Protein AF-A0A229SVY9-F1 (afdb_monomer_lite)

Radius of gyration: 13.88 Å; chains: 1; bounding box: 46×20×27 Å

pLDDT: mean 86.56, std 14.87, range [38.59, 97.62]

Sequence (98 aa):
MTDNHMTPVCANDDTPAVAVLLHSAPEDTLGSALCEACATCTDTACGELGTILDVALLEPWCAHHARQYEDGGEIQGPDIVPLDHDRARWALAKGQQP

Structure (mmCIF, N/CA/C/O backbone):
data_AF-A0A229SVY9-F1
#
_entry.id   AF-A0A229SVY9-F1
#
loop_
_atom_site.group_PDB
_atom_site.id
_atom_site.type_symbol
_atom_site.label_atom_id
_atom_site.label_alt_id
_atom_site.label_comp_id
_atom_site.label_asym_id
_atom_site.label_entity_id
_atom_site.label_seq_id
_atom_site.pdbx_PDB_ins_code
_atom_site.Cartn_x
_atom_site.Cartn_y
_atom_site.Cartn_z
_atom_site.occupancy
_atom_site.B_iso_or_equiv
_atom_site.auth_seq_id
_atom_site.auth_comp_id
_atom_site.auth_asym_id
_atom_site.auth_atom_id
_atom_site.pdbx_PDB_model_num
ATOM 1 N N . MET A 1 1 ? -29.967 -9.102 -13.633 1.00 38.59 1 MET A N 1
ATOM 2 C CA . MET A 1 1 ? -29.466 -7.817 -13.116 1.00 38.59 1 MET A CA 1
ATOM 3 C C . MET A 1 1 ? -27.987 -8.042 -12.894 1.00 38.59 1 MET A C 1
ATOM 5 O O . MET A 1 1 ? -27.631 -8.701 -11.932 1.00 38.59 1 MET A O 1
ATOM 9 N N . THR A 1 2 ? -27.156 -7.720 -13.882 1.00 40.56 2 THR A N 1
ATOM 10 C CA . THR A 1 2 ? -25.702 -7.807 -13.731 1.00 40.56 2 THR A CA 1
ATOM 11 C C . THR A 1 2 ? -25.302 -6.668 -12.817 1.00 40.56 2 THR A C 1
ATOM 13 O O . THR A 1 2 ? -25.358 -5.509 -13.220 1.00 40.56 2 THR A O 1
ATOM 16 N N . ASP A 1 3 ? -24.995 -7.011 -11.573 1.00 45.09 3 ASP A N 1
ATOM 17 C CA . ASP A 1 3 ? -24.240 -6.157 -10.676 1.00 45.09 3 ASP A CA 1
ATOM 18 C C . ASP A 1 3 ? -22.967 -5.732 -11.413 1.00 45.09 3 ASP A C 1
ATOM 20 O O . ASP A 1 3 ? -22.029 -6.512 -11.582 1.00 45.09 3 ASP A O 1
ATOM 24 N N . ASN A 1 4 ? -22.981 -4.511 -11.939 1.00 43.94 4 ASN A N 1
ATOM 25 C CA . ASN A 1 4 ? -21.863 -3.888 -12.627 1.00 43.94 4 ASN A CA 1
ATOM 26 C C . ASN A 1 4 ? -20.861 -3.437 -11.551 1.00 43.94 4 ASN A C 1
ATOM 28 O O . ASN A 1 4 ? -20.631 -2.244 -11.366 1.00 43.94 4 ASN A O 1
ATOM 32 N N . HIS A 1 5 ? -20.305 -4.387 -10.791 1.00 56.31 5 HIS A N 1
ATOM 33 C CA . HIS A 1 5 ? -19.167 -4.121 -9.919 1.00 56.31 5 HIS A CA 1
ATOM 34 C C . HIS A 1 5 ? -17.989 -3.783 -10.834 1.00 56.31 5 HIS A C 1
ATOM 36 O O . HIS A 1 5 ? -17.258 -4.671 -11.268 1.00 56.31 5 HIS A O 1
ATOM 42 N N . MET A 1 6 ? -17.842 -2.502 -11.189 1.00 67.00 6 MET A N 1
ATOM 43 C CA . MET A 1 6 ? -16.618 -2.004 -11.802 1.00 67.00 6 MET A CA 1
ATOM 44 C C . MET A 1 6 ? -15.489 -2.330 -10.835 1.00 67.00 6 MET A C 1
ATOM 46 O O . MET A 1 6 ? -15.419 -1.775 -9.738 1.00 67.00 6 MET A O 1
ATOM 50 N N . THR A 1 7 ? -14.642 -3.279 -11.224 1.00 78.12 7 THR A N 1
ATOM 51 C CA . THR A 1 7 ? -13.390 -3.531 -10.525 1.00 78.12 7 THR A CA 1
ATOM 52 C C . THR A 1 7 ? -12.602 -2.222 -10.536 1.00 78.12 7 THR A C 1
ATOM 54 O O . THR A 1 7 ? -12.444 -1.638 -11.613 1.00 78.12 7 THR A O 1
ATOM 57 N N . PRO A 1 8 ? -12.162 -1.713 -9.374 1.00 89.38 8 PRO A N 1
ATOM 58 C CA . PRO A 1 8 ? -11.368 -0.499 -9.341 1.00 89.38 8 PRO A CA 1
ATOM 59 C C . PRO A 1 8 ? -10.082 -0.693 -10.152 1.00 89.38 8 PRO A C 1
ATOM 61 O O . PRO A 1 8 ? -9.532 -1.794 -10.226 1.00 89.38 8 PRO A O 1
ATOM 64 N N . VAL A 1 9 ? -9.625 0.385 -10.780 1.00 95.00 9 VAL A N 1
ATOM 65 C CA . VAL A 1 9 ? -8.393 0.411 -11.574 1.00 95.00 9 VAL A CA 1
ATOM 66 C C . VAL A 1 9 ? -7.296 1.124 -10.800 1.00 95.00 9 VAL A C 1
ATOM 68 O O . VAL A 1 9 ? -7.569 2.015 -9.996 1.00 95.00 9 VAL A O 1
ATOM 71 N N . CYS A 1 10 ? -6.060 0.698 -11.018 1.00 96.44 10 CYS A N 1
ATOM 72 C CA . CYS A 1 10 ? -4.880 1.272 -10.406 1.00 96.44 10 CYS A CA 1
ATOM 73 C C . CYS A 1 10 ? -4.736 2.745 -10.778 1.00 96.44 10 CYS A C 1
ATOM 75 O O . CYS A 1 10 ? -4.795 3.105 -11.950 1.00 96.44 10 CYS A O 1
ATOM 77 N N . ALA A 1 11 ? -4.471 3.584 -9.781 1.00 93.50 11 ALA A N 1
ATOM 78 C CA . ALA A 1 11 ? -4.303 5.018 -9.987 1.00 93.50 11 ALA A CA 1
ATOM 79 C C . ALA A 1 11 ? -3.065 5.388 -10.827 1.00 93.50 11 ALA A C 1
ATOM 81 O O . ALA A 1 11 ? -2.994 6.507 -11.328 1.00 93.50 11 ALA A O 1
ATOM 82 N N . ASN A 1 12 ? -2.083 4.488 -10.948 1.00 93.44 12 ASN A N 1
ATOM 83 C CA . ASN A 1 12 ? -0.821 4.771 -11.632 1.00 93.44 12 ASN A CA 1
ATOM 84 C C . ASN A 1 12 ? -0.810 4.342 -13.108 1.00 93.44 12 ASN A C 1
ATOM 86 O O . ASN A 1 12 ? -0.163 4.994 -13.924 1.00 93.44 12 ASN A O 1
ATOM 90 N N . ASP A 1 13 ? -1.481 3.240 -13.455 1.00 94.19 13 ASP A N 1
ATOM 91 C CA . ASP A 1 13 ? -1.347 2.612 -14.778 1.00 94.19 13 ASP A CA 1
ATOM 92 C C . ASP A 1 13 ? -2.651 2.039 -15.364 1.00 94.19 13 ASP A C 1
ATOM 94 O O . ASP A 1 13 ? -2.605 1.333 -16.372 1.00 94.19 13 ASP A O 1
ATOM 98 N N . ASP A 1 14 ? -3.805 2.324 -14.750 1.00 92.50 14 ASP A N 1
ATOM 99 C CA . ASP A 1 14 ? -5.143 1.859 -15.151 1.00 92.50 14 ASP A CA 1
ATOM 100 C C . ASP A 1 14 ? -5.329 0.326 -15.202 1.00 92.50 14 ASP A C 1
ATOM 102 O O . ASP A 1 14 ? -6.388 -0.168 -15.605 1.00 92.50 14 ASP A O 1
ATOM 106 N N . THR A 1 15 ? -4.340 -0.463 -14.769 1.00 95.56 15 THR A N 1
ATOM 107 C CA . THR A 1 15 ? -4.482 -1.922 -14.681 1.00 95.56 15 THR A CA 1
ATOM 108 C C . THR A 1 15 ? -5.461 -2.307 -13.564 1.00 95.56 15 THR A C 1
ATOM 110 O O . THR A 1 15 ? -5.721 -1.503 -12.664 1.00 95.56 15 THR A O 1
ATOM 113 N N . PRO A 1 16 ? -6.054 -3.518 -13.579 1.00 96.38 16 PRO A N 1
ATOM 114 C CA . PRO A 1 16 ? -6.941 -3.949 -12.502 1.00 96.38 16 PRO A CA 1
ATOM 115 C C . PRO A 1 16 ? -6.259 -3.841 -11.134 1.00 96.38 16 PRO A C 1
ATOM 117 O O . PRO A 1 16 ? -5.163 -4.369 -10.931 1.00 96.38 16 PRO A O 1
ATOM 120 N N . ALA A 1 17 ? -6.910 -3.158 -10.194 1.00 96.75 17 ALA A N 1
ATOM 121 C CA . ALA A 1 17 ? -6.391 -3.052 -8.844 1.00 96.75 17 ALA A CA 1
ATOM 122 C C . ALA A 1 17 ? -6.535 -4.384 -8.094 1.00 96.75 17 ALA A C 1
ATOM 124 O O . ALA A 1 17 ? -7.455 -5.163 -8.346 1.00 96.75 17 ALA A O 1
ATOM 125 N N . VAL A 1 18 ? -5.637 -4.613 -7.138 1.00 97.31 18 VAL A N 1
ATOM 126 C CA . VAL A 1 18 ? -5.673 -5.746 -6.199 1.00 97.31 18 VAL A CA 1
ATOM 127 C C . VAL A 1 18 ? -5.815 -5.287 -4.748 1.00 97.31 18 VAL A C 1
ATOM 129 O O . VAL A 1 18 ? -6.225 -6.073 -3.896 1.00 97.31 18 VAL A O 1
ATOM 132 N N . ALA A 1 19 ? -5.531 -4.012 -4.466 1.00 97.62 19 ALA A N 1
ATOM 133 C CA . ALA A 1 19 ? -5.639 -3.406 -3.145 1.00 97.62 19 ALA A CA 1
ATOM 134 C C . ALA A 1 19 ? -6.135 -1.954 -3.226 1.00 97.62 19 ALA A C 1
ATOM 136 O O . ALA A 1 19 ? -6.137 -1.335 -4.291 1.00 97.62 19 ALA A O 1
ATOM 137 N N . VAL A 1 20 ? -6.549 -1.406 -2.087 1.00 97.00 20 VAL A N 1
ATOM 138 C CA . VAL A 1 20 ? -6.905 0.007 -1.903 1.00 97.00 20 VAL A CA 1
ATOM 139 C C . VAL A 1 20 ? -6.174 0.587 -0.706 1.00 97.00 20 VAL A C 1
ATOM 141 O O . VAL A 1 20 ? -5.868 -0.124 0.250 1.00 97.00 20 VAL A O 1
ATOM 144 N N . LEU A 1 21 ? -5.930 1.891 -0.752 1.00 96.81 21 LEU A N 1
ATOM 145 C CA . LEU A 1 21 ? -5.466 2.658 0.393 1.00 96.81 21 LEU A CA 1
ATOM 146 C C . LEU A 1 21 ? -6.643 2.993 1.305 1.00 96.81 21 LEU A C 1
ATOM 148 O O . LEU A 1 21 ? -7.639 3.537 0.828 1.00 96.81 21 LEU A O 1
ATOM 152 N N . LEU A 1 22 ? -6.522 2.719 2.604 1.00 96.06 22 LEU A N 1
ATOM 153 C CA . LEU A 1 22 ? -7.476 3.169 3.620 1.00 96.06 22 LEU A CA 1
ATOM 154 C C . LEU A 1 22 ? -6.792 4.122 4.601 1.00 96.06 22 LEU A C 1
ATOM 156 O O . LEU A 1 22 ? -5.832 3.762 5.281 1.00 96.06 22 LEU A O 1
ATOM 160 N N . HIS A 1 23 ? -7.298 5.351 4.680 1.00 92.94 23 HIS A N 1
ATOM 161 C CA . HIS A 1 23 ? -6.831 6.345 5.641 1.00 92.94 23 HIS A CA 1
ATOM 162 C C . HIS A 1 23 ? -7.551 6.168 6.980 1.00 92.94 23 HIS A C 1
ATOM 164 O O . HIS A 1 23 ? -8.768 5.998 7.027 1.00 92.94 23 HIS A O 1
ATOM 170 N N . SER A 1 24 ? -6.810 6.272 8.081 1.00 86.81 24 SER A N 1
ATOM 171 C CA . SER A 1 24 ? -7.327 6.083 9.441 1.00 86.81 24 SER A CA 1
ATOM 172 C C . SER A 1 24 ? -8.211 7.237 9.948 1.00 86.81 24 SER A C 1
ATOM 174 O O . SER A 1 24 ? -8.947 7.051 10.916 1.00 86.81 24 SER A O 1
ATOM 176 N N . ALA A 1 25 ? -8.198 8.410 9.298 1.00 81.19 25 ALA A N 1
ATOM 177 C CA . ALA A 1 25 ? -9.076 9.535 9.631 1.00 81.19 25 ALA A CA 1
ATOM 178 C C . ALA A 1 25 ? -9.555 10.303 8.375 1.00 81.19 25 ALA A C 1
ATOM 180 O O . ALA A 1 25 ? -8.710 10.815 7.637 1.00 81.19 25 ALA A O 1
ATOM 181 N N . PRO A 1 26 ? -10.883 10.461 8.162 1.00 76.00 26 PRO A N 1
ATOM 182 C CA . PRO A 1 26 ? -11.971 9.765 8.864 1.00 76.00 26 PRO A CA 1
ATOM 183 C C . PRO A 1 26 ? -11.868 8.234 8.713 1.00 76.00 26 PRO A C 1
ATOM 185 O O . PRO A 1 26 ? -11.264 7.769 7.752 1.00 76.00 26 PRO A O 1
ATOM 188 N N . GLU A 1 27 ? -12.413 7.471 9.669 1.00 80.94 27 GLU A N 1
ATOM 189 C CA . GLU A 1 27 ? -12.278 6.002 9.762 1.00 80.94 27 GLU A CA 1
ATOM 190 C C . GLU A 1 27 ? -12.464 5.297 8.410 1.00 80.94 27 GLU A C 1
ATOM 192 O O . GLU A 1 27 ? -13.535 5.387 7.799 1.00 80.94 27 GLU A O 1
ATOM 197 N N . ASP A 1 28 ? -11.414 4.592 7.977 1.00 84.56 28 ASP A N 1
ATOM 198 C CA . ASP A 1 28 ? -11.357 3.806 6.742 1.00 84.56 28 ASP A CA 1
ATOM 199 C C . ASP A 1 28 ? -11.848 4.587 5.509 1.00 84.56 28 ASP A C 1
ATOM 201 O O . ASP A 1 28 ? -12.597 4.083 4.666 1.00 84.56 28 ASP A O 1
ATOM 205 N N . THR A 1 29 ? -11.411 5.846 5.396 1.00 90.56 29 THR A N 1
ATOM 206 C CA . THR A 1 29 ? -11.665 6.657 4.200 1.00 90.56 29 THR A CA 1
ATOM 207 C C . THR A 1 29 ? -10.918 6.066 3.016 1.00 90.56 29 THR A C 1
ATOM 209 O O . THR A 1 29 ? -9.694 5.910 3.052 1.00 90.56 29 THR A O 1
ATOM 212 N N . LEU A 1 30 ? -11.673 5.761 1.961 1.00 93.06 30 LEU A N 1
ATOM 213 C CA . LEU A 1 30 ? -11.151 5.199 0.724 1.00 93.06 30 LEU A CA 1
ATOM 214 C C . LEU A 1 30 ? -10.209 6.193 0.027 1.00 93.06 30 LEU A C 1
ATOM 216 O O . LEU A 1 30 ? -10.607 7.309 -0.304 1.00 93.06 30 LEU A O 1
ATOM 220 N N . GLY A 1 31 ? -8.973 5.758 -0.203 1.00 93.50 31 GLY A N 1
ATOM 221 C CA . GLY A 1 31 ? -7.982 6.427 -1.037 1.00 93.50 31 GLY A CA 1
ATOM 222 C C . GLY A 1 31 ? -7.863 5.781 -2.420 1.00 93.50 31 GLY A C 1
ATOM 223 O O . GLY A 1 31 ? -8.831 5.269 -2.983 1.00 93.50 31 GLY A O 1
ATOM 224 N N . SER A 1 32 ? -6.654 5.806 -2.980 1.00 94.56 32 SER A N 1
ATOM 225 C CA . SER A 1 32 ? -6.367 5.245 -4.304 1.00 94.56 32 SER A CA 1
ATOM 226 C C . SER A 1 32 ? -6.432 3.718 -4.327 1.00 94.56 32 SER A C 1
ATOM 228 O O . SER A 1 32 ? -6.061 3.051 -3.362 1.00 94.56 32 SER A O 1
ATOM 230 N N . ALA A 1 33 ? -6.835 3.160 -5.467 1.00 95.94 33 ALA A N 1
ATOM 231 C CA . ALA A 1 33 ? -6.682 1.740 -5.755 1.00 95.94 33 ALA A CA 1
ATOM 232 C C . ALA A 1 33 ? -5.314 1.466 -6.405 1.00 95.94 33 ALA A C 1
ATOM 234 O O . ALA A 1 33 ? -4.800 2.297 -7.158 1.00 95.94 33 ALA A O 1
ATOM 235 N N . LEU A 1 34 ? -4.722 0.311 -6.103 1.00 97.00 34 LEU A N 1
ATOM 236 C CA . LEU A 1 34 ? -3.362 -0.069 -6.487 1.00 97.00 34 LEU A CA 1
ATOM 237 C C . LEU A 1 34 ? -3.367 -1.417 -7.211 1.00 97.00 34 LEU A C 1
ATOM 239 O O . LEU A 1 34 ? -4.004 -2.368 -6.749 1.00 97.00 34 LEU A O 1
ATOM 243 N N . CYS A 1 35 ? -2.637 -1.517 -8.323 1.00 97.50 35 CYS A N 1
ATOM 244 C CA . CYS A 1 35 ? -2.303 -2.801 -8.939 1.00 97.50 35 CYS A CA 1
ATOM 245 C C . CYS A 1 35 ? -1.287 -3.566 -8.089 1.00 97.50 35 CYS A C 1
ATOM 247 O O . CYS A 1 35 ? -0.719 -3.025 -7.141 1.00 97.50 35 CYS A O 1
ATOM 249 N N . GLU A 1 36 ? -1.037 -4.824 -8.453 1.00 96.62 36 GLU A N 1
ATOM 250 C CA . GLU A 1 36 ? -0.070 -5.679 -7.760 1.00 96.62 36 GLU A CA 1
A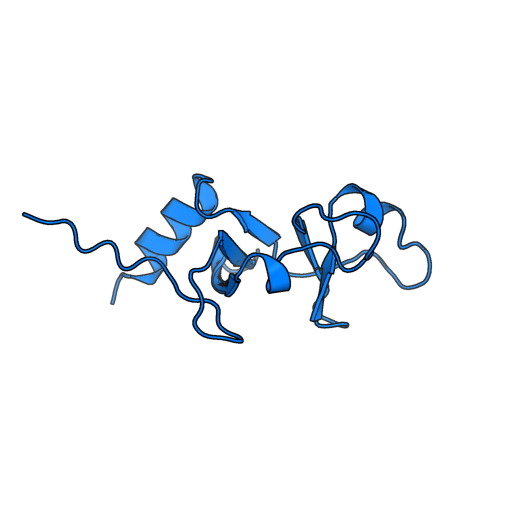TOM 251 C C . GLU A 1 36 ? 1.310 -5.019 -7.683 1.00 96.62 36 GLU A C 1
ATOM 253 O O . GLU A 1 36 ? 1.850 -4.874 -6.595 1.00 96.62 36 GLU A O 1
ATOM 258 N N . ALA A 1 37 ? 1.830 -4.491 -8.795 1.00 96.00 37 ALA A N 1
ATOM 259 C CA . ALA A 1 37 ? 3.140 -3.840 -8.814 1.00 96.00 37 ALA A CA 1
ATOM 260 C C . ALA A 1 37 ? 3.226 -2.605 -7.896 1.00 96.00 37 ALA A C 1
ATOM 262 O O . ALA A 1 37 ? 4.249 -2.400 -7.253 1.00 96.00 37 ALA A O 1
ATOM 263 N N . CYS A 1 38 ? 2.162 -1.799 -7.811 1.00 96.56 38 CYS A N 1
ATOM 264 C CA . CYS A 1 38 ? 2.119 -0.620 -6.939 1.00 96.56 38 CYS A CA 1
ATOM 265 C C . CYS A 1 38 ? 1.858 -0.959 -5.465 1.00 96.56 38 CYS A C 1
ATOM 267 O O . CYS A 1 38 ? 2.088 -0.117 -4.602 1.00 96.56 38 CYS A O 1
ATOM 269 N N . ALA A 1 39 ? 1.337 -2.152 -5.177 1.00 97.06 39 ALA A N 1
ATOM 270 C CA . ALA A 1 39 ? 1.057 -2.604 -3.822 1.00 97.06 39 ALA A CA 1
ATOM 271 C C . ALA A 1 39 ? 2.168 -3.500 -3.254 1.00 97.06 39 ALA A C 1
ATOM 273 O O . ALA A 1 39 ? 2.232 -3.650 -2.041 1.00 97.06 39 ALA A O 1
ATOM 274 N N . THR A 1 40 ? 3.030 -4.096 -4.081 1.00 97.44 40 THR A N 1
ATOM 275 C CA . THR A 1 40 ? 4.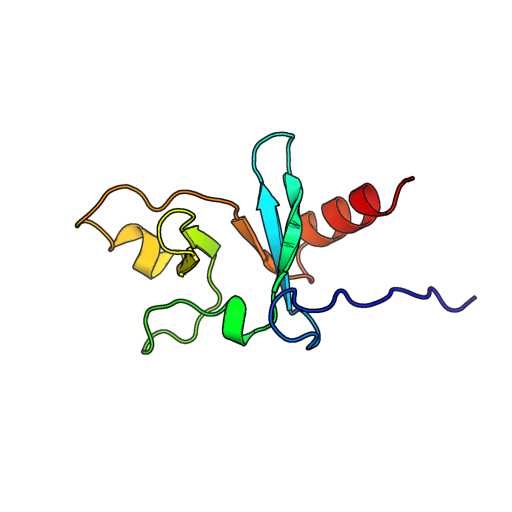128 -4.977 -3.648 1.00 97.44 40 THR A CA 1
ATOM 276 C C . THR A 1 40 ? 5.193 -4.224 -2.866 1.00 97.44 40 THR A C 1
ATOM 278 O O . THR A 1 40 ? 5.638 -3.169 -3.292 1.00 97.44 40 THR A O 1
ATOM 281 N N . CYS A 1 41 ? 5.634 -4.804 -1.750 1.00 96.44 41 CYS A N 1
ATOM 282 C CA . CYS A 1 41 ? 6.686 -4.298 -0.877 1.00 96.44 41 CYS A CA 1
ATOM 283 C C . CYS A 1 41 ? 7.928 -3.841 -1.658 1.00 96.44 41 CYS A C 1
ATOM 285 O O . CYS A 1 41 ? 8.431 -4.553 -2.526 1.00 96.44 41 CYS A O 1
AT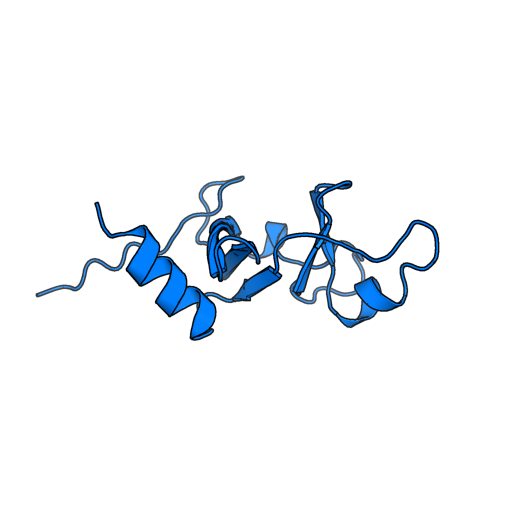OM 287 N N . THR A 1 42 ? 8.451 -2.675 -1.284 1.00 94.31 42 THR A N 1
ATOM 288 C CA . THR A 1 42 ? 9.592 -2.025 -1.945 1.00 94.31 42 THR A CA 1
ATOM 289 C C . THR A 1 42 ? 10.891 -2.815 -1.802 1.00 94.31 42 THR A C 1
ATOM 291 O O . THR A 1 42 ? 11.756 -2.748 -2.679 1.00 94.31 42 THR A O 1
ATOM 294 N N . ASP A 1 43 ? 11.027 -3.624 -0.745 1.00 92.75 43 ASP A N 1
ATOM 295 C CA . ASP A 1 43 ? 12.089 -4.629 -0.697 1.00 92.75 43 ASP A CA 1
ATOM 296 C C . ASP A 1 43 ? 11.923 -5.624 -1.859 1.00 92.75 43 ASP A C 1
ATOM 298 O O . ASP A 1 43 ? 11.098 -6.542 -1.830 1.00 92.75 43 ASP A O 1
ATOM 302 N N . THR A 1 44 ? 12.751 -5.431 -2.888 1.00 86.12 44 THR A N 1
ATOM 303 C CA . THR A 1 44 ? 12.702 -6.178 -4.152 1.00 86.12 44 THR A CA 1
ATOM 304 C C . THR A 1 44 ? 12.882 -7.692 -4.002 1.00 86.12 44 THR A C 1
ATOM 306 O O . THR A 1 44 ? 12.517 -8.429 -4.917 1.00 86.12 44 THR A O 1
ATOM 309 N N . ALA A 1 45 ? 13.425 -8.177 -2.879 1.00 91.50 45 ALA A N 1
ATOM 310 C CA . ALA A 1 45 ? 13.574 -9.606 -2.613 1.00 91.50 45 ALA A CA 1
ATOM 311 C C . ALA A 1 45 ? 12.339 -10.224 -1.931 1.00 91.50 45 ALA A C 1
ATOM 313 O O . ALA A 1 45 ? 12.215 -11.448 -1.898 1.00 91.50 45 ALA A O 1
ATOM 314 N N . CYS A 1 46 ? 11.433 -9.401 -1.391 1.00 92.38 46 CYS A N 1
ATOM 315 C CA . CYS A 1 46 ? 10.277 -9.839 -0.616 1.00 92.38 46 CYS A CA 1
ATOM 316 C C . CYS A 1 46 ? 9.144 -10.377 -1.496 1.00 92.38 46 CYS A C 1
ATOM 318 O O . CYS A 1 46 ? 8.641 -11.472 -1.258 1.00 92.38 46 CYS A O 1
ATOM 320 N N . GLY A 1 47 ? 8.727 -9.598 -2.500 1.00 92.25 47 GLY A N 1
ATOM 321 C CA . GLY A 1 47 ? 7.598 -9.930 -3.379 1.00 92.25 47 GLY A CA 1
ATOM 322 C C . GLY A 1 47 ? 6.224 -9.999 -2.694 1.00 92.25 47 GLY A C 1
ATOM 323 O O . GLY A 1 47 ? 5.232 -10.262 -3.368 1.00 92.25 47 GLY A O 1
ATOM 324 N N . GLU A 1 48 ? 6.134 -9.775 -1.380 1.00 96.19 48 GLU A N 1
ATOM 325 C CA . GLU A 1 48 ? 4.863 -9.722 -0.655 1.00 96.19 48 GLU A CA 1
ATOM 326 C C . GLU A 1 48 ? 4.120 -8.414 -0.933 1.00 96.19 48 GLU A C 1
ATOM 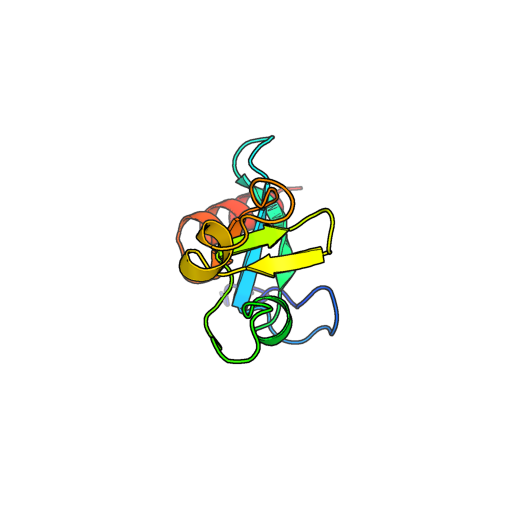328 O O . GLU A 1 48 ? 4.733 -7.374 -1.177 1.00 96.19 48 GLU A O 1
ATOM 333 N N . LEU A 1 49 ? 2.793 -8.437 -0.809 1.00 96.12 49 LEU A N 1
ATOM 334 C CA . LEU A 1 49 ? 2.006 -7.208 -0.771 1.00 96.12 49 LEU A CA 1
ATOM 335 C C . LEU A 1 49 ? 2.366 -6.377 0.467 1.00 96.12 49 LEU A C 1
ATOM 337 O O . LEU A 1 49 ? 2.516 -6.888 1.580 1.00 96.12 49 LEU A O 1
ATOM 341 N N . GLY A 1 50 ? 2.476 -5.072 0.260 1.00 96.50 50 GLY A N 1
ATOM 342 C CA . GLY A 1 50 ? 2.582 -4.083 1.311 1.00 96.50 50 GLY A CA 1
ATOM 343 C C . GLY A 1 50 ? 1.339 -4.072 2.195 1.00 96.50 50 GLY A C 1
ATOM 344 O O . GLY A 1 50 ? 0.237 -4.405 1.765 1.00 96.50 50 GLY A O 1
ATOM 345 N N . THR A 1 51 ? 1.530 -3.676 3.447 1.00 96.19 51 THR A N 1
ATOM 346 C CA . THR A 1 51 ? 0.457 -3.474 4.428 1.00 96.19 51 THR A CA 1
ATOM 347 C C . THR A 1 51 ? 0.264 -2.003 4.765 1.00 96.19 51 THR A C 1
ATOM 349 O O . THR A 1 51 ? -0.790 -1.626 5.262 1.00 96.19 51 THR A O 1
ATOM 352 N N . ILE A 1 52 ? 1.265 -1.171 4.486 1.00 95.38 52 ILE A N 1
ATOM 353 C CA . ILE A 1 52 ? 1.242 0.272 4.701 1.00 95.38 52 ILE A CA 1
ATOM 354 C C . ILE A 1 52 ? 1.955 0.961 3.540 1.00 95.38 52 ILE A C 1
ATOM 356 O O . ILE A 1 52 ? 2.958 0.449 3.036 1.00 95.38 52 ILE A O 1
ATOM 360 N N . LEU A 1 53 ? 1.426 2.099 3.101 1.00 95.31 53 LEU A N 1
ATOM 361 C CA . LEU A 1 53 ? 2.113 2.981 2.164 1.00 95.31 53 LEU A CA 1
ATOM 362 C C . LEU A 1 53 ? 2.846 4.053 2.967 1.00 95.31 53 LEU A C 1
ATOM 364 O O . LEU A 1 53 ? 2.193 4.874 3.605 1.00 95.31 53 LEU A O 1
ATOM 368 N N . ASP A 1 54 ? 4.176 4.075 2.915 1.00 92.88 54 ASP A N 1
ATOM 369 C CA . ASP A 1 54 ? 4.961 5.185 3.453 1.00 92.88 54 ASP A CA 1
ATOM 370 C C . ASP A 1 54 ? 4.608 6.461 2.681 1.00 92.88 54 ASP A C 1
ATOM 372 O O . ASP A 1 54 ? 4.876 6.569 1.486 1.00 92.88 54 ASP A O 1
ATOM 376 N N . VAL A 1 55 ? 4.001 7.445 3.345 1.00 87.00 55 VAL A N 1
ATOM 377 C CA . VAL A 1 55 ? 3.597 8.697 2.683 1.00 87.00 55 VAL A CA 1
ATOM 378 C C . VAL A 1 55 ? 4.763 9.631 2.369 1.00 87.00 55 VAL A C 1
ATOM 380 O O . VAL A 1 55 ? 4.627 10.482 1.491 1.00 87.00 55 VAL A O 1
ATOM 383 N N . ALA A 1 56 ? 5.887 9.516 3.080 1.00 87.56 56 ALA A N 1
ATOM 384 C CA . ALA A 1 56 ? 7.062 10.347 2.843 1.00 87.56 56 ALA A CA 1
ATOM 385 C C . ALA A 1 56 ? 7.828 9.883 1.601 1.00 87.56 56 ALA A C 1
ATOM 387 O O . ALA A 1 56 ? 8.333 10.721 0.852 1.00 87.56 56 ALA A O 1
ATOM 388 N N . LEU A 1 57 ? 7.887 8.569 1.376 1.00 88.00 57 LEU A N 1
ATOM 389 C CA . LEU A 1 57 ? 8.597 7.969 0.242 1.00 88.00 57 LEU A CA 1
ATOM 390 C C . LEU A 1 57 ? 7.672 7.546 -0.907 1.00 88.00 57 LEU A C 1
ATOM 392 O O . LEU A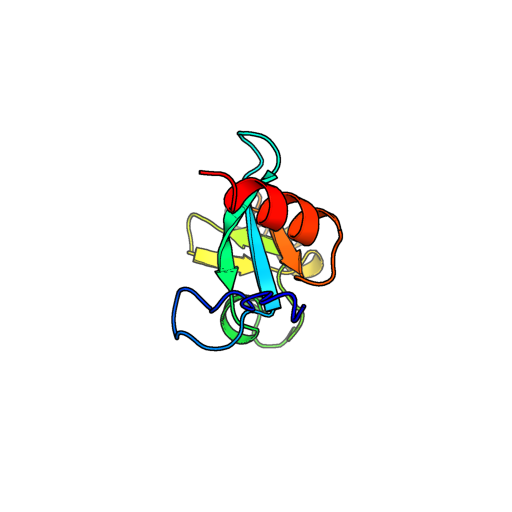 1 57 ? 8.145 7.345 -2.020 1.00 88.00 57 LEU A O 1
ATOM 396 N N . LEU A 1 58 ? 6.359 7.483 -0.663 1.00 91.25 58 LEU A N 1
ATOM 397 C CA . LEU A 1 58 ? 5.359 6.903 -1.569 1.00 91.25 58 LEU A CA 1
ATOM 398 C C . LEU A 1 58 ? 5.666 5.437 -1.904 1.00 91.25 58 LEU A C 1
ATOM 400 O O . LEU A 1 58 ? 5.461 4.986 -3.030 1.00 91.25 58 LEU A O 1
ATOM 404 N N . GLU A 1 59 ? 6.140 4.698 -0.903 1.00 93.12 59 GLU A N 1
ATOM 405 C CA . GLU A 1 59 ? 6.644 3.335 -1.043 1.00 93.12 59 GLU A CA 1
ATOM 406 C C . GLU A 1 59 ? 5.805 2.346 -0.219 1.00 93.12 59 GLU A C 1
ATOM 408 O O . GLU A 1 59 ? 5.568 2.572 0.971 1.00 93.12 59 GLU A O 1
ATOM 413 N N . PRO A 1 60 ? 5.317 1.245 -0.815 1.00 95.50 60 PRO A N 1
ATOM 414 C CA . PRO A 1 60 ? 4.634 0.188 -0.078 1.00 95.50 60 PRO A CA 1
ATOM 415 C C . PRO A 1 60 ? 5.626 -0.644 0.744 1.00 95.50 60 PRO A C 1
ATOM 417 O O . PRO A 1 60 ? 6.691 -1.034 0.260 1.00 95.50 60 PRO A O 1
ATOM 420 N N . TRP A 1 61 ? 5.239 -1.001 1.967 1.00 95.12 61 TRP A N 1
ATOM 421 C CA . TRP A 1 61 ? 6.033 -1.854 2.852 1.00 95.12 61 TRP A CA 1
ATOM 422 C C . TRP A 1 61 ? 5.177 -2.955 3.465 1.00 95.12 61 TRP A C 1
ATOM 424 O O . TRP A 1 61 ? 4.095 -2.690 3.994 1.00 95.12 61 TRP A O 1
ATOM 434 N N . CYS A 1 62 ? 5.641 -4.206 3.398 1.00 95.06 62 CYS A N 1
ATOM 435 C CA . CYS A 1 62 ? 4.973 -5.310 4.088 1.00 95.06 62 CYS A CA 1
ATOM 436 C C . CYS A 1 62 ? 5.208 -5.225 5.601 1.00 95.06 62 CYS A C 1
ATOM 438 O O . CYS A 1 62 ? 6.158 -4.594 6.070 1.00 95.06 62 CYS A O 1
ATOM 440 N N . ALA A 1 63 ? 4.376 -5.916 6.381 1.00 91.19 63 ALA A N 1
ATOM 441 C CA . ALA A 1 63 ? 4.449 -5.873 7.840 1.00 91.19 63 ALA A CA 1
ATOM 442 C C . ALA A 1 63 ? 5.807 -6.333 8.405 1.00 91.19 63 ALA A C 1
ATOM 444 O O . ALA A 1 63 ? 6.169 -5.933 9.512 1.00 91.19 63 ALA A O 1
ATOM 445 N N . HIS A 1 64 ? 6.546 -7.180 7.680 1.00 92.19 64 HIS A N 1
ATOM 446 C CA . HIS A 1 64 ? 7.885 -7.610 8.079 1.00 92.19 64 HIS A CA 1
ATOM 447 C C . HIS A 1 64 ? 8.905 -6.476 7.930 1.00 92.19 64 HIS A C 1
ATOM 449 O O . HIS A 1 64 ? 9.490 -6.052 8.928 1.00 92.19 64 HIS A O 1
ATOM 455 N N . HIS A 1 65 ? 9.067 -5.950 6.713 1.00 92.00 65 HIS A N 1
ATOM 456 C CA . HIS A 1 65 ? 10.065 -4.920 6.419 1.00 92.00 65 HIS A CA 1
ATOM 457 C C . HIS A 1 65 ? 9.720 -3.571 7.053 1.00 92.00 65 HIS A C 1
ATOM 459 O O . HIS A 1 65 ? 10.619 -2.874 7.515 1.00 92.00 65 HIS A O 1
ATOM 465 N N . ALA A 1 66 ? 8.433 -3.249 7.212 1.00 89.38 66 ALA A N 1
ATOM 466 C CA . ALA A 1 66 ? 8.015 -2.033 7.907 1.00 89.38 66 ALA A CA 1
ATOM 467 C C . ALA A 1 66 ? 8.491 -1.972 9.369 1.00 89.38 66 ALA A C 1
ATOM 469 O O . ALA A 1 66 ? 8.753 -0.893 9.887 1.00 89.38 66 ALA A O 1
ATOM 470 N N . ARG A 1 67 ? 8.636 -3.124 10.038 1.00 86.19 67 ARG A N 1
ATOM 471 C CA . ARG A 1 67 ? 9.152 -3.200 11.418 1.00 86.19 67 ARG A CA 1
ATOM 472 C C . ARG A 1 67 ? 10.674 -3.135 11.499 1.00 86.19 67 ARG A C 1
ATOM 474 O O . ARG A 1 67 ? 11.196 -2.836 12.564 1.00 86.19 67 ARG A O 1
ATOM 481 N N . GLN A 1 68 ? 11.365 -3.487 10.418 1.00 84.88 68 GLN A N 1
ATOM 482 C CA . GLN A 1 68 ? 12.829 -3.513 10.340 1.00 84.88 68 GLN A CA 1
ATOM 483 C C . GLN A 1 68 ? 13.418 -2.198 9.838 1.00 84.88 68 GLN A C 1
ATOM 485 O O . GLN A 1 68 ? 14.623 -1.990 9.957 1.00 84.88 68 GLN A O 1
ATOM 490 N N . TYR A 1 69 ? 12.589 -1.331 9.259 1.00 74.00 69 TYR A N 1
ATOM 491 C CA . TYR A 1 69 ? 12.986 -0.009 8.802 1.00 74.00 69 TYR A CA 1
ATOM 492 C C . TYR A 1 69 ? 13.242 0.904 10.018 1.00 74.00 69 TYR A C 1
ATOM 494 O O . TYR A 1 69 ? 12.425 1.737 10.394 1.00 74.00 69 TYR A O 1
ATOM 502 N N . GLU A 1 70 ? 14.367 0.680 10.700 1.00 58.16 70 GLU A N 1
ATOM 503 C CA . GLU A 1 70 ? 14.751 1.368 11.941 1.00 58.16 70 GLU A CA 1
ATOM 504 C C . GLU A 1 70 ? 15.447 2.724 11.686 1.00 58.16 70 GLU A C 1
ATOM 506 O O . GLU A 1 70 ? 15.558 3.539 12.600 1.00 58.16 70 GLU A O 1
ATOM 511 N N . ASP A 1 71 ? 15.870 3.012 10.449 1.00 58.88 71 ASP A N 1
ATOM 512 C CA . ASP A 1 71 ? 16.813 4.105 10.137 1.00 58.88 71 ASP A C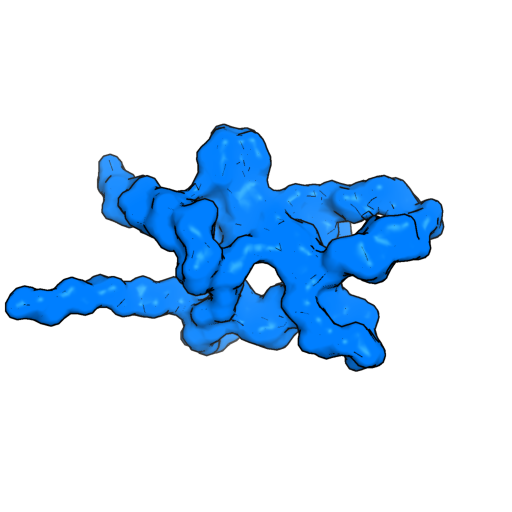A 1
ATOM 513 C C . ASP A 1 71 ? 16.180 5.489 9.857 1.00 58.88 71 ASP A C 1
ATOM 515 O O . ASP A 1 71 ? 16.886 6.426 9.476 1.00 58.88 71 ASP A O 1
ATOM 519 N N . GLY A 1 72 ? 14.869 5.680 10.060 1.00 56.31 72 GLY A N 1
ATOM 520 C CA . GLY A 1 72 ? 14.222 6.956 9.696 1.00 56.31 72 GLY A CA 1
ATOM 521 C C . GLY A 1 72 ? 12.903 7.330 10.373 1.00 56.31 72 GLY A C 1
ATOM 522 O O . GLY A 1 72 ? 12.410 8.433 10.139 1.00 56.31 72 GLY A O 1
ATOM 523 N N . GLY A 1 73 ? 12.348 6.471 11.229 1.00 63.28 73 GLY A N 1
ATOM 524 C CA . GLY A 1 73 ? 11.044 6.670 11.868 1.00 63.28 73 GLY A CA 1
ATOM 525 C C . GLY A 1 73 ? 10.096 5.504 11.600 1.00 63.28 73 GLY A C 1
ATOM 526 O O . GLY A 1 73 ? 10.334 4.692 10.713 1.00 63.28 73 GLY A O 1
ATOM 527 N N . GLU A 1 74 ? 9.033 5.399 12.396 1.00 72.25 74 GLU A N 1
ATOM 528 C CA . GLU A 1 74 ? 7.977 4.410 12.168 1.00 72.25 74 GLU A CA 1
ATOM 529 C C . GLU A 1 74 ? 7.365 4.667 10.783 1.00 72.25 74 GLU A C 1
ATOM 531 O O . GLU A 1 74 ? 7.017 5.810 10.487 1.00 72.25 74 GLU A O 1
ATOM 536 N N . ILE A 1 75 ? 7.250 3.648 9.926 1.00 82.06 75 ILE A N 1
ATOM 537 C CA . ILE A 1 75 ? 6.556 3.807 8.642 1.00 82.06 75 ILE A CA 1
ATOM 538 C C . ILE A 1 75 ? 5.110 4.197 8.946 1.00 82.06 75 ILE A C 1
ATOM 540 O O . ILE A 1 75 ? 4.410 3.486 9.667 1.00 82.06 75 ILE A O 1
ATOM 544 N N . GLN A 1 76 ? 4.680 5.347 8.431 1.00 86.12 76 GLN A N 1
ATOM 545 C CA . GLN A 1 76 ? 3.347 5.901 8.653 1.00 86.12 76 GLN A CA 1
ATOM 546 C C . GLN A 1 76 ? 2.646 6.128 7.319 1.00 86.12 76 GLN A C 1
ATOM 548 O O . GLN A 1 76 ? 3.260 6.553 6.340 1.00 86.12 76 GLN A O 1
ATOM 553 N N . GLY A 1 77 ? 1.331 5.938 7.315 1.00 91.44 77 GLY A N 1
ATOM 554 C CA . GLY A 1 77 ? 0.501 6.218 6.158 1.00 91.44 77 GLY A CA 1
ATOM 555 C C . GLY A 1 77 ? -0.786 5.408 6.131 1.00 91.44 77 GLY A C 1
ATOM 556 O O . GLY A 1 77 ? -1.150 4.806 7.142 1.00 91.44 77 GLY A O 1
ATOM 557 N N . PRO A 1 78 ? -1.514 5.438 5.002 1.00 95.44 78 PRO A N 1
ATOM 558 C CA . PRO A 1 78 ? -2.702 4.623 4.837 1.00 95.44 78 PRO A CA 1
ATOM 559 C C . PRO A 1 78 ? -2.347 3.136 4.789 1.00 95.44 78 PRO A C 1
ATOM 561 O O . PRO A 1 78 ? -1.304 2.738 4.257 1.00 95.44 78 PRO A O 1
ATOM 564 N N . ASP A 1 79 ? -3.267 2.320 5.294 1.00 96.81 79 ASP A N 1
ATOM 565 C CA . ASP A 1 79 ? -3.187 0.873 5.155 1.00 96.81 79 ASP A CA 1
ATOM 566 C C . ASP A 1 79 ? -3.330 0.507 3.676 1.00 96.81 79 ASP A C 1
ATOM 568 O O . ASP A 1 79 ? -4.207 1.027 2.981 1.00 96.81 79 ASP A O 1
ATOM 572 N N . ILE A 1 80 ? -2.520 -0.439 3.211 1.00 97.38 80 ILE A N 1
ATOM 573 C CA . ILE A 1 80 ? -2.734 -1.114 1.932 1.00 97.38 80 ILE A CA 1
ATOM 574 C C . ILE A 1 80 ? -3.591 -2.344 2.226 1.00 97.38 80 ILE A C 1
ATOM 576 O O . ILE A 1 80 ? -3.146 -3.285 2.883 1.00 97.38 80 ILE A O 1
ATOM 580 N N . VAL A 1 81 ? -4.841 -2.327 1.765 1.00 97.31 81 VAL A N 1
ATOM 581 C CA . VAL A 1 81 ? -5.829 -3.365 2.076 1.00 97.31 81 VAL A CA 1
ATOM 582 C C . VAL A 1 81 ? -6.252 -4.095 0.798 1.00 97.31 81 VAL A C 1
ATOM 584 O O . VAL A 1 81 ? -6.796 -3.455 -0.105 1.00 97.31 81 VAL A O 1
ATOM 587 N N . PRO A 1 82 ? -6.050 -5.423 0.703 1.00 96.81 82 PRO A N 1
ATOM 588 C CA . PRO A 1 82 ? -6.496 -6.222 -0.437 1.00 96.81 82 PRO A CA 1
ATOM 589 C C . PRO A 1 82 ? -8.002 -6.106 -0.711 1.00 96.81 82 PRO A C 1
ATOM 591 O O . PRO A 1 82 ? -8.808 -6.023 0.216 1.00 96.81 82 PRO A O 1
ATOM 594 N N . LEU A 1 83 ? -8.401 -6.140 -1.986 1.00 95.38 83 LEU A N 1
ATOM 595 C CA . LEU A 1 83 ? -9.806 -5.992 -2.403 1.00 95.38 83 LEU A CA 1
ATOM 596 C C . LEU A 1 83 ? -10.726 -7.127 -1.928 1.00 95.38 83 LEU A C 1
ATOM 598 O O . LEU A 1 83 ? -11.945 -6.952 -1.854 1.00 95.38 83 LEU A O 1
ATOM 602 N N . ASP A 1 84 ? -10.171 -8.298 -1.626 1.00 93.50 84 ASP A N 1
ATOM 603 C CA . ASP A 1 84 ? -10.921 -9.428 -1.082 1.00 93.50 84 ASP A CA 1
ATOM 604 C C . ASP A 1 84 ? -11.176 -9.312 0.431 1.00 93.50 84 ASP A C 1
ATOM 606 O O . ASP A 1 84 ? -12.004 -10.056 0.961 1.00 93.50 84 ASP A O 1
ATOM 610 N N . HIS A 1 85 ? -10.550 -8.342 1.103 1.00 95.38 85 HIS A N 1
ATOM 611 C CA . HIS A 1 85 ? -10.733 -8.067 2.521 1.00 95.38 85 HIS A CA 1
ATOM 612 C C . HIS A 1 85 ? -12.023 -7.273 2.788 1.00 95.38 85 HIS A C 1
ATOM 614 O O . HIS A 1 85 ? -12.347 -6.306 2.093 1.00 95.38 85 HIS A O 1
ATOM 620 N N . ASP A 1 86 ? -12.746 -7.616 3.858 1.00 94.81 86 ASP A N 1
ATOM 621 C CA . ASP A 1 86 ? -14.044 -6.997 4.164 1.00 94.81 86 ASP A CA 1
ATOM 622 C C . ASP A 1 86 ? -13.949 -5.483 4.428 1.00 94.81 86 ASP A C 1
ATOM 624 O O . ASP A 1 86 ? -14.845 -4.740 4.028 1.00 94.81 86 ASP A O 1
ATOM 628 N N . ARG A 1 87 ? -12.839 -5.003 5.015 1.00 94.12 87 ARG A N 1
ATOM 629 C CA . ARG A 1 87 ? -12.564 -3.553 5.159 1.00 94.12 87 ARG A CA 1
ATOM 630 C C . ARG A 1 87 ? -12.556 -2.830 3.809 1.00 94.12 87 ARG A C 1
ATOM 632 O O . ARG A 1 87 ? -13.209 -1.798 3.673 1.00 94.12 87 ARG A O 1
ATOM 639 N N . ALA A 1 88 ? -11.882 -3.388 2.799 1.00 93.06 88 ALA A N 1
ATOM 640 C CA . ALA A 1 88 ? -11.849 -2.795 1.464 1.00 93.06 88 ALA A CA 1
ATOM 641 C C . ALA A 1 88 ? -13.245 -2.785 0.830 1.00 93.06 88 ALA A C 1
ATOM 643 O O . ALA A 1 88 ? -13.685 -1.752 0.327 1.00 93.06 88 ALA A O 1
ATOM 644 N N . ARG A 1 89 ? -13.982 -3.901 0.914 1.00 92.25 89 ARG A N 1
ATOM 645 C CA . ARG A 1 89 ? -15.358 -4.001 0.390 1.00 92.25 89 ARG A CA 1
ATOM 646 C C . ARG A 1 89 ? -16.287 -2.965 1.012 1.00 92.25 89 ARG A C 1
ATOM 648 O O . ARG A 1 89 ? -17.061 -2.322 0.308 1.00 92.25 89 ARG A O 1
ATOM 655 N N . TRP A 1 90 ? -16.201 -2.796 2.326 1.00 91.06 90 TRP A N 1
ATOM 656 C CA . TRP A 1 90 ? -17.016 -1.833 3.050 1.00 91.06 90 TRP A CA 1
ATOM 657 C C . TRP A 1 90 ? -16.668 -0.386 2.685 1.00 91.06 90 TRP A C 1
ATOM 659 O O . TRP A 1 90 ? -17.571 0.407 2.422 1.00 91.06 90 TRP A O 1
ATOM 669 N N . ALA A 1 91 ? -15.378 -0.049 2.604 1.00 90.75 91 ALA A N 1
ATOM 670 C CA . ALA A 1 91 ? -14.926 1.281 2.201 1.00 90.75 91 ALA A CA 1
ATOM 671 C C . ALA A 1 91 ? -15.344 1.615 0.758 1.00 90.75 91 ALA A C 1
ATOM 673 O O . ALA A 1 91 ? -15.831 2.714 0.489 1.00 90.75 91 ALA A O 1
ATOM 674 N N . LEU A 1 92 ? -15.239 0.648 -0.158 1.00 89.88 92 LEU A N 1
ATOM 675 C CA . LEU A 1 92 ? -15.686 0.783 -1.547 1.00 89.88 92 LEU A CA 1
ATOM 676 C C . LEU A 1 92 ? -17.200 1.001 -1.651 1.00 89.88 92 LEU A C 1
ATOM 678 O O . LEU A 1 92 ? -17.635 1.874 -2.397 1.00 89.88 92 LEU A O 1
ATOM 682 N N . ALA A 1 93 ? -18.001 0.270 -0.871 1.00 88.75 93 ALA A N 1
ATOM 683 C CA . ALA A 1 93 ? -19.451 0.458 -0.839 1.00 88.75 93 ALA A CA 1
ATOM 684 C C . ALA A 1 93 ? -19.854 1.849 -0.312 1.00 88.75 93 ALA A C 1
ATOM 686 O O . ALA A 1 93 ? -20.824 2.435 -0.792 1.00 88.75 93 ALA A O 1
ATOM 687 N N . LYS A 1 94 ? -19.100 2.398 0.650 1.00 83.81 94 LYS A N 1
ATOM 688 C CA . LYS A 1 94 ? -19.301 3.759 1.168 1.00 83.81 94 LYS A CA 1
ATOM 689 C C . LYS A 1 94 ? -18.888 4.847 0.183 1.00 83.81 94 LYS A C 1
ATOM 691 O O . LYS A 1 94 ? -19.619 5.815 0.009 1.00 83.81 94 LYS A O 1
ATOM 696 N N . GLY A 1 95 ? -17.729 4.698 -0.458 1.00 71.69 95 GLY A N 1
ATOM 697 C CA . GLY A 1 95 ? -17.185 5.690 -1.392 1.00 71.69 95 GLY A CA 1
ATOM 698 C C . GLY A 1 95 ? -18.004 5.858 -2.678 1.00 71.69 95 GLY A C 1
ATOM 699 O O . GLY A 1 95 ? -17.835 6.842 -3.387 1.00 71.69 95 GLY A O 1
ATOM 700 N N . GLN A 1 96 ? -18.904 4.916 -2.975 1.00 63.97 96 GLN A N 1
ATOM 701 C CA . GLN A 1 96 ? -19.826 4.970 -4.115 1.00 63.97 96 GLN A CA 1
ATOM 702 C C . GLN A 1 96 ? -21.135 5.728 -3.819 1.00 63.97 96 GLN A C 1
ATOM 704 O O . GLN A 1 96 ? -21.981 5.849 -4.707 1.00 63.97 96 GLN A O 1
ATOM 709 N N . GLN A 1 97 ? -21.337 6.218 -2.591 1.00 45.78 97 GLN A N 1
ATOM 710 C CA . GLN A 1 97 ? -22.528 6.989 -2.232 1.00 45.78 97 GLN A CA 1
ATOM 711 C C . GLN A 1 97 ? -22.347 8.466 -2.654 1.00 45.78 97 GLN A C 1
ATOM 713 O O . GLN A 1 97 ? -21.325 9.052 -2.300 1.00 45.78 97 GLN A O 1
ATOM 718 N N . PRO A 1 98 ? -23.286 9.051 -3.427 1.00 43.44 98 PRO A N 1
ATOM 719 C CA . PRO A 1 98 ? -23.192 10.425 -3.932 1.00 43.44 98 PRO A CA 1
ATOM 720 C C . PRO A 1 98 ? -23.319 11.498 -2.844 1.00 43.44 98 PRO A C 1
ATOM 722 O O . PRO A 1 98 ? -24.003 11.243 -1.824 1.00 43.44 98 PRO A O 1
#

Foldseek 3Di:
DPPPPPQAAAPPPRHRFFWWFADPVVNRATDGGHHLVLQAAPPPVRSDGAQFQQPVVRGGHHPVVQVVPPPPDRRDHTTTGGCVDPSNVVNVVVVPDD

Organism: NCBI:txid1905142

Secondary structure (DSSP, 8-state):
--------B-TTT-SBPSEEEEESSSTTEEEEEE-HHHHB-SSTTT-PBPSEEETTTTEEE-HHHHHH--SSS---S-EEEETTSHHHHHHHHHHT--